Protein AF-A0A6L7YC45-F1 (afdb_monomer)

pLDDT: mean 87.09, std 13.93, range [41.41, 97.06]

Foldseek 3Di:
DDWDAAPRDIAAEDEPAVDPDDDDQWDADPNFIWGFPPDKDALVPCNVPVRVVRVVCVVVVKHWHWYDDDRITTIIITDPPPPDDPDPPD

Radius of gyration: 13.96 Å; Cα contacts (8 Å, |Δi|>4): 143; chains: 1; bounding box: 37×20×44 Å

Structure (mmCIF, N/CA/C/O backbone):
data_AF-A0A6L7YC45-F1
#
_entry.id   AF-A0A6L7YC45-F1
#
loop_
_atom_site.group_PDB
_atom_site.id
_atom_site.type_symbol
_atom_site.label_atom_id
_atom_site.label_alt_id
_atom_site.label_comp_id
_atom_site.label_asym_id
_atom_site.label_entity_id
_atom_site.label_seq_id
_atom_site.pdbx_PDB_ins_code
_atom_site.Cartn_x
_atom_site.Cartn_y
_atom_site.Cartn_z
_atom_site.occupancy
_atom_site.B_iso_or_equiv
_atom_site.auth_seq_id
_atom_site.auth_comp_id
_atom_site.auth_asym_id
_atom_site.auth_atom_id
_atom_site.pdbx_PDB_model_num
ATOM 1 N N . MET A 1 1 ? -1.246 -13.603 -3.405 1.00 82.69 1 MET A N 1
ATOM 2 C CA . MET A 1 1 ? -1.632 -12.452 -2.561 1.00 82.69 1 MET A CA 1
ATOM 3 C C . MET A 1 1 ? -1.356 -12.816 -1.116 1.00 82.69 1 MET A C 1
ATOM 5 O O . MET A 1 1 ? -1.668 -13.938 -0.726 1.00 82.69 1 MET A O 1
ATOM 9 N N . THR A 1 2 ? -0.744 -11.906 -0.368 1.00 92.19 2 THR A N 1
ATOM 10 C CA . THR A 1 2 ? -0.281 -12.123 1.014 1.00 92.19 2 THR A CA 1
ATOM 11 C C . THR A 1 2 ? -0.893 -11.062 1.927 1.00 92.19 2 THR A C 1
ATOM 13 O O . THR A 1 2 ? -1.270 -9.997 1.447 1.00 92.19 2 THR A O 1
ATOM 16 N N . VAL A 1 3 ? -1.016 -11.339 3.226 1.00 93.00 3 VAL A N 1
ATOM 17 C CA . VAL A 1 3 ? -1.393 -10.337 4.237 1.00 93.00 3 VAL A CA 1
ATOM 18 C C . VAL A 1 3 ? -0.145 -9.948 5.018 1.00 93.00 3 VAL A C 1
ATOM 20 O O . VAL A 1 3 ? 0.576 -10.823 5.498 1.00 93.00 3 VAL A O 1
ATOM 23 N N . LEU A 1 4 ? 0.107 -8.648 5.125 1.00 93.12 4 LEU A N 1
ATOM 24 C CA . LEU A 1 4 ? 1.146 -8.062 5.957 1.00 93.12 4 LEU A CA 1
ATOM 25 C C . LEU A 1 4 ? 0.492 -7.464 7.205 1.00 93.12 4 LEU A C 1
ATOM 27 O O . LEU A 1 4 ? -0.358 -6.581 7.096 1.00 93.12 4 LEU A O 1
ATOM 31 N N . THR A 1 5 ? 0.908 -7.947 8.374 1.00 92.56 5 THR A N 1
ATOM 32 C CA . THR A 1 5 ? 0.401 -7.500 9.675 1.00 92.56 5 THR A CA 1
ATOM 33 C C . THR A 1 5 ? 1.518 -6.806 10.435 1.00 92.56 5 THR A C 1
ATOM 35 O O . THR A 1 5 ? 2.481 -7.449 10.844 1.00 92.56 5 THR A O 1
ATOM 38 N N . GLU A 1 6 ? 1.386 -5.506 10.671 1.00 91.62 6 GLU A N 1
ATOM 39 C CA . GLU A 1 6 ? 2.418 -4.710 11.338 1.00 91.62 6 GLU A CA 1
ATOM 40 C C . GLU A 1 6 ? 1.804 -3.644 12.227 1.00 91.62 6 GLU A C 1
ATOM 42 O O . GLU A 1 6 ? 0.840 -2.971 11.864 1.00 91.62 6 GLU A O 1
ATOM 47 N N . GLY A 1 7 ? 2.367 -3.480 13.424 1.00 87.62 7 GLY A N 1
ATOM 48 C CA . GLY A 1 7 ? 1.927 -2.454 14.366 1.00 87.62 7 GLY A CA 1
ATOM 49 C C . GLY A 1 7 ? 0.437 -2.510 14.718 1.00 87.62 7 GLY A C 1
ATOM 50 O O . GLY A 1 7 ? -0.075 -1.499 15.187 1.00 87.62 7 GLY A O 1
ATOM 51 N N . GLY A 1 8 ? -0.253 -3.638 14.494 1.00 89.12 8 GLY A N 1
ATOM 52 C CA . GLY A 1 8 ? -1.700 -3.810 14.672 1.00 89.12 8 GLY A CA 1
ATOM 53 C C . GLY A 1 8 ? -2.559 -3.284 13.515 1.00 89.12 8 GLY A C 1
ATOM 54 O O . GLY A 1 8 ? -3.694 -2.885 13.766 1.00 89.12 8 GLY A O 1
ATOM 55 N N . ALA A 1 9 ? -2.002 -3.182 12.309 1.00 91.88 9 ALA A N 1
ATOM 56 C CA . ALA A 1 9 ? -2.720 -2.944 11.062 1.00 91.88 9 ALA A CA 1
ATOM 57 C C . ALA A 1 9 ? -2.499 -4.137 10.121 1.00 91.88 9 ALA A C 1
ATOM 59 O O . ALA A 1 9 ? -1.392 -4.681 10.080 1.00 91.88 9 ALA A O 1
ATOM 60 N N . ASP A 1 10 ? -3.536 -4.511 9.377 1.00 94.12 10 ASP A N 1
ATOM 61 C CA . ASP A 1 10 ? -3.500 -5.579 8.380 1.00 94.12 10 ASP A CA 1
ATOM 62 C C . ASP A 1 10 ? -3.660 -4.969 6.987 1.00 94.12 10 ASP A C 1
ATOM 64 O O . ASP A 1 10 ? -4.571 -4.181 6.745 1.00 94.12 10 ASP A O 1
ATOM 68 N N . VAL A 1 11 ? -2.783 -5.331 6.054 1.00 94.88 11 VAL A N 1
ATOM 69 C CA . VAL A 1 11 ? -2.863 -4.857 4.669 1.00 94.88 11 VAL A CA 1
ATOM 70 C C . VAL A 1 11 ? -2.518 -5.968 3.692 1.00 94.88 11 VAL A C 1
ATOM 72 O O . VAL A 1 11 ? -1.632 -6.790 3.928 1.00 94.88 11 VAL A O 1
ATOM 75 N N . PHE A 1 12 ? -3.227 -6.010 2.570 1.00 96.00 12 PHE A N 1
ATOM 76 C CA . PHE A 1 12 ? -2.950 -6.982 1.525 1.00 96.00 12 PHE A CA 1
ATOM 77 C C . PHE A 1 12 ? -1.791 -6.547 0.629 1.00 96.00 12 PHE A C 1
ATOM 79 O O . PHE A 1 12 ? -1.671 -5.377 0.268 1.00 96.00 12 PHE A O 1
ATOM 86 N N . VAL A 1 13 ? -0.986 -7.524 0.216 1.00 95.12 13 VAL A N 1
ATOM 87 C CA . VAL A 1 13 ? 0.167 -7.355 -0.665 1.00 95.12 13 VAL A CA 1
ATOM 88 C C . VAL A 1 13 ? -0.018 -8.181 -1.939 1.00 95.12 13 VAL A C 1
ATOM 90 O O . VAL A 1 13 ? -0.250 -9.400 -1.896 1.00 95.12 13 VAL A O 1
ATOM 93 N N . VAL A 1 14 ? 0.110 -7.515 -3.083 1.00 93.75 14 VAL A N 1
ATOM 94 C CA . VAL A 1 14 ? 0.212 -8.122 -4.414 1.00 93.75 14 VAL A CA 1
ATOM 95 C C . VAL A 1 14 ? 1.681 -8.155 -4.809 1.00 93.75 14 VAL A C 1
ATOM 97 O O . VAL A 1 14 ? 2.373 -7.146 -4.718 1.00 93.75 14 VAL A 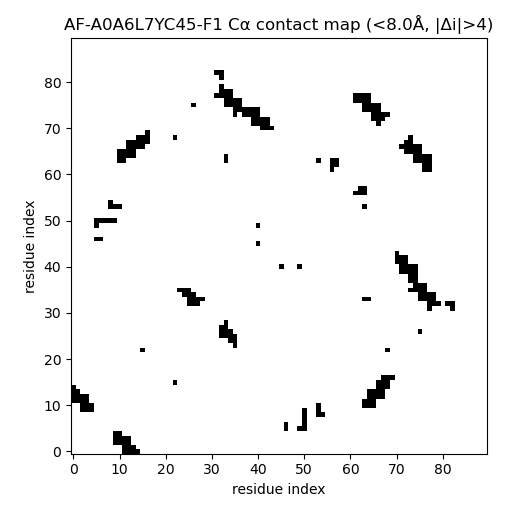O 1
ATOM 100 N N . ASN A 1 15 ? 2.166 -9.319 -5.235 1.00 92.75 15 ASN A N 1
ATOM 101 C CA . AS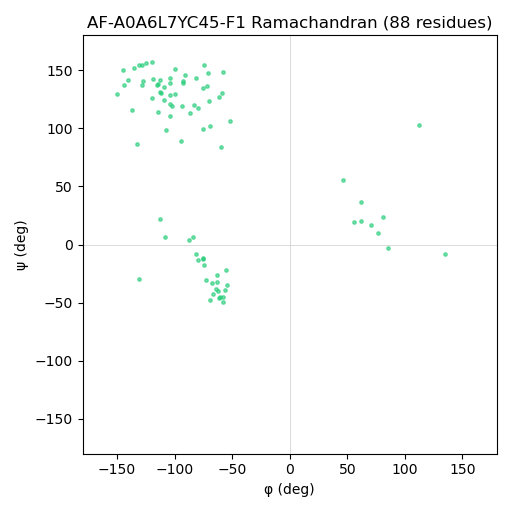N A 1 15 ? 3.530 -9.449 -5.727 1.00 92.75 15 ASN A CA 1
ATOM 102 C C . ASN A 1 15 ? 3.582 -8.949 -7.178 1.00 92.75 15 ASN A C 1
ATOM 104 O O . ASN A 1 15 ? 2.902 -9.503 -8.037 1.00 92.75 15 ASN A O 1
ATOM 108 N N . LEU A 1 16 ? 4.357 -7.895 -7.429 1.00 92.50 16 LEU A N 1
ATOM 109 C CA . LEU A 1 16 ? 4.598 -7.333 -8.759 1.00 92.50 16 LEU A CA 1
ATOM 110 C C . LEU A 1 16 ? 6.029 -7.614 -9.242 1.00 92.50 16 LEU A C 1
ATOM 112 O O . LEU A 1 16 ? 6.428 -7.106 -10.284 1.00 92.50 16 LEU A O 1
ATOM 116 N N . ASN A 1 17 ? 6.821 -8.404 -8.513 1.00 90.31 17 ASN A N 1
ATOM 117 C CA . ASN A 1 17 ? 8.172 -8.799 -8.922 1.00 90.31 17 ASN A CA 1
ATOM 118 C C . ASN A 1 17 ? 8.168 -9.855 -10.038 1.00 90.31 17 ASN A C 1
ATOM 120 O O . ASN A 1 17 ? 9.188 -10.053 -10.685 1.00 90.31 17 ASN A O 1
ATOM 124 N N . GLU A 1 18 ? 7.046 -10.545 -10.257 1.00 85.38 18 GLU A N 1
ATOM 125 C CA . GLU A 1 18 ? 6.947 -11.630 -11.246 1.00 85.38 18 GLU A CA 1
ATOM 126 C C . GLU A 1 18 ? 6.739 -11.136 -12.689 1.00 85.38 18 GLU A C 1
ATOM 128 O O . GLU A 1 18 ? 6.790 -11.941 -13.615 1.00 85.38 18 GLU A O 1
ATOM 133 N N . THR A 1 19 ? 6.510 -9.833 -12.895 1.00 80.19 19 THR A N 1
ATOM 134 C CA . THR A 1 19 ? 6.378 -9.235 -14.232 1.00 80.19 19 THR A CA 1
ATOM 135 C C . THR A 1 19 ? 7.632 -8.456 -14.622 1.00 80.19 19 THR A C 1
ATOM 137 O O . THR A 1 19 ? 8.195 -7.723 -13.813 1.00 80.19 19 THR A O 1
ATOM 140 N N . ASP A 1 20 ? 8.066 -8.562 -15.875 1.00 81.81 20 ASP A N 1
ATOM 141 C CA . ASP A 1 20 ? 9.140 -7.725 -16.424 1.00 81.81 20 ASP A CA 1
ATOM 142 C C . ASP A 1 20 ? 8.672 -6.289 -16.731 1.00 81.81 20 ASP A C 1
ATOM 144 O O . ASP A 1 20 ? 9.485 -5.390 -16.957 1.00 81.81 20 ASP A O 1
ATOM 148 N N . GLU A 1 21 ? 7.362 -6.049 -16.720 1.00 86.62 21 GLU A N 1
ATOM 149 C CA . GLU A 1 21 ? 6.773 -4.745 -17.002 1.00 86.62 21 GLU A CA 1
ATOM 150 C C . GLU A 1 21 ? 6.954 -3.772 -15.825 1.00 86.62 21 GLU A C 1
ATOM 152 O O . GLU A 1 21 ? 7.094 -4.187 -14.667 1.00 86.62 21 GLU A O 1
ATOM 157 N N . PRO A 1 22 ? 6.963 -2.451 -16.090 1.00 85.81 22 PRO A N 1
ATOM 158 C CA . PRO A 1 22 ? 6.892 -1.467 -15.020 1.00 85.81 22 PRO A CA 1
ATOM 159 C C . PRO A 1 22 ? 5.614 -1.673 -14.187 1.00 85.81 22 PRO A C 1
ATOM 161 O O . PRO A 1 22 ? 4.585 -2.074 -14.736 1.00 85.81 22 PRO A O 1
ATOM 164 N N . PRO A 1 23 ? 5.645 -1.373 -12.874 1.00 86.38 23 PRO A N 1
ATOM 165 C CA . PRO A 1 23 ? 4.468 -1.524 -12.032 1.00 86.38 23 PRO A CA 1
ATOM 166 C C . PRO A 1 23 ? 3.317 -0.666 -12.579 1.00 86.38 23 PRO A C 1
ATOM 168 O O . PRO A 1 23 ? 3.522 0.521 -12.865 1.00 86.38 23 PRO A O 1
ATOM 171 N N . PRO A 1 24 ? 2.114 -1.241 -12.743 1.00 90.50 24 PRO A N 1
ATOM 172 C CA . PRO A 1 24 ? 1.006 -0.536 -13.359 1.00 90.50 24 PRO A CA 1
ATOM 173 C C . PRO A 1 24 ? 0.491 0.561 -12.426 1.00 90.50 24 PRO A C 1
ATOM 175 O O . PRO A 1 24 ? 0.501 0.423 -11.199 1.00 90.50 24 PRO A O 1
ATOM 178 N N . TYR A 1 25 ? 0.007 1.657 -13.011 1.00 92.94 25 TYR A N 1
ATOM 179 C CA . TYR A 1 25 ? -0.611 2.727 -12.229 1.00 92.94 25 TYR A CA 1
ATOM 180 C C . TYR A 1 25 ? -1.929 2.270 -11.590 1.00 92.94 25 TYR A C 1
ATOM 182 O O . TYR A 1 25 ? -2.230 2.668 -10.471 1.00 92.94 25 TYR A O 1
ATOM 190 N N . TYR A 1 26 ? -2.678 1.390 -12.260 1.00 93.19 26 TYR A N 1
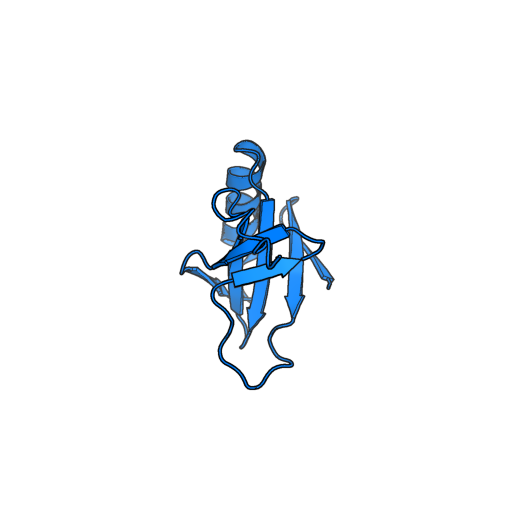ATOM 191 C CA . TYR A 1 26 ? -3.894 0.784 -11.727 1.00 93.19 26 TYR A CA 1
ATOM 192 C C . TYR A 1 26 ? -3.709 -0.712 -11.501 1.00 93.19 26 TYR A C 1
ATOM 194 O O . TYR A 1 26 ? -3.093 -1.395 -12.316 1.00 93.19 26 TYR A O 1
ATOM 202 N N . VAL A 1 27 ? -4.284 -1.224 -10.418 1.00 92.06 27 VAL A N 1
ATOM 203 C CA . VAL A 1 27 ? -4.400 -2.662 -10.163 1.00 92.06 27 VAL A CA 1
ATOM 204 C C . VAL A 1 27 ? -5.844 -3.014 -9.856 1.00 92.06 27 VAL A C 1
ATOM 206 O O . VAL A 1 27 ? -6.538 -2.282 -9.149 1.00 92.06 27 VAL A O 1
ATOM 209 N N . GLU A 1 28 ? -6.284 -4.153 -10.375 1.00 91.62 28 GLU A N 1
ATOM 210 C CA . GLU A 1 28 ? -7.616 -4.687 -10.122 1.00 91.62 28 GLU A CA 1
ATOM 211 C C . GLU A 1 28 ? -7.516 -5.922 -9.233 1.00 91.62 28 GLU A C 1
ATOM 213 O O . GLU A 1 28 ? -6.806 -6.882 -9.537 1.00 91.62 28 GLU A O 1
ATOM 218 N N . VAL A 1 29 ? -8.219 -5.899 -8.103 1.00 89.31 29 VAL A N 1
ATOM 219 C CA . VAL A 1 29 ? -8.216 -6.994 -7.132 1.00 89.31 29 VAL A CA 1
ATOM 220 C C . VAL A 1 29 ? -9.641 -7.237 -6.661 1.00 89.31 29 VAL A C 1
ATOM 222 O O . VAL A 1 29 ? -10.254 -6.382 -6.027 1.00 89.31 29 VAL A O 1
ATOM 225 N N . GLY A 1 30 ? -10.180 -8.419 -6.969 1.00 86.81 30 GLY A N 1
ATOM 226 C CA . GLY A 1 30 ? -11.529 -8.805 -6.545 1.00 86.81 30 GLY A CA 1
ATOM 227 C C . GLY A 1 30 ? -12.635 -7.900 -7.100 1.00 86.81 30 GLY A C 1
ATOM 228 O O . GLY A 1 30 ? -13.581 -7.605 -6.376 1.00 86.81 30 GLY A O 1
ATOM 229 N N . GLY A 1 31 ? -12.493 -7.433 -8.347 1.00 87.25 31 GLY A N 1
ATOM 230 C CA . GLY A 1 31 ? -13.455 -6.538 -9.004 1.00 87.25 31 GLY A CA 1
ATOM 231 C C . GLY A 1 31 ? -13.384 -5.081 -8.543 1.00 87.25 31 GLY A C 1
ATOM 232 O O . GLY A 1 31 ? -14.272 -4.307 -8.863 1.00 87.25 31 GLY A O 1
ATOM 233 N N . ARG A 1 32 ? -12.355 -4.708 -7.773 1.00 89.56 32 ARG A N 1
ATOM 234 C CA . ARG A 1 32 ? -12.117 -3.331 -7.331 1.00 89.56 32 ARG A CA 1
ATOM 235 C C . ARG A 1 32 ? -10.839 -2.799 -7.939 1.00 89.56 32 ARG A C 1
ATOM 237 O O . ARG A 1 32 ? -9.818 -3.491 -7.919 1.00 89.56 32 ARG A O 1
ATOM 244 N N . ARG A 1 33 ? -10.884 -1.550 -8.389 1.00 92.19 33 ARG A N 1
ATOM 245 C CA . ARG A 1 33 ? -9.728 -0.830 -8.914 1.00 92.19 33 ARG A CA 1
ATOM 246 C C . ARG A 1 33 ? -9.037 -0.034 -7.812 1.00 92.19 33 ARG A C 1
ATOM 248 O O . ARG A 1 33 ? -9.679 0.582 -6.956 1.00 92.19 33 ARG A O 1
ATOM 255 N N . PHE A 1 34 ? -7.713 -0.062 -7.828 1.00 94.81 34 PHE A N 1
ATOM 256 C CA . PHE A 1 34 ? -6.866 0.733 -6.953 1.00 94.81 34 PHE A CA 1
ATOM 257 C C . PHE A 1 34 ? -5.848 1.489 -7.797 1.00 94.81 34 PHE A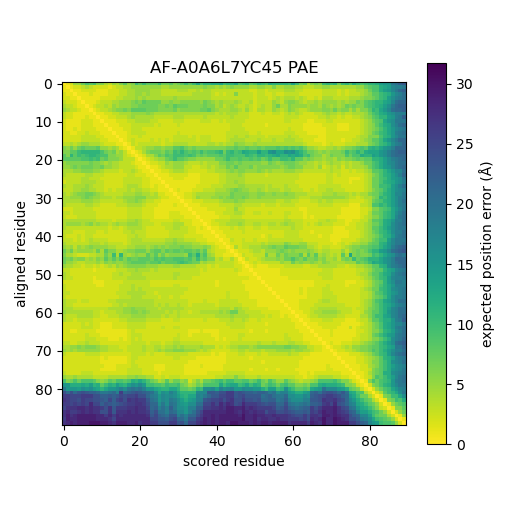 C 1
ATOM 259 O O . PHE A 1 34 ? -5.261 0.915 -8.715 1.00 94.81 34 PHE A O 1
ATOM 266 N N . SER A 1 35 ? -5.618 2.757 -7.477 1.00 95.12 35 SER A N 1
ATOM 267 C CA . SER A 1 35 ? -4.642 3.609 -8.151 1.00 95.12 35 SER A CA 1
ATOM 268 C C . SER A 1 35 ? -3.396 3.795 -7.295 1.00 95.12 35 SER A C 1
ATOM 270 O O . SER A 1 35 ? -3.455 3.863 -6.063 1.00 95.12 35 SER A O 1
ATOM 272 N N . PHE A 1 36 ? -2.242 3.838 -7.952 1.00 94.88 36 PHE A N 1
ATOM 273 C CA . PHE A 1 36 ? -0.969 4.120 -7.316 1.00 94.88 36 PHE A CA 1
ATOM 274 C C . PHE A 1 36 ? -0.923 5.590 -6.897 1.00 94.88 36 PHE A C 1
ATOM 276 O O . PHE A 1 36 ? -1.033 6.491 -7.729 1.00 94.88 36 PHE A O 1
ATOM 283 N N . ASP A 1 37 ? -0.694 5.853 -5.612 1.00 92.94 37 ASP A N 1
ATOM 284 C CA . ASP A 1 37 ? -0.731 7.221 -5.077 1.00 92.94 37 ASP A CA 1
ATOM 285 C C . ASP A 1 37 ? 0.586 8.004 -5.242 1.00 92.94 37 ASP A C 1
ATOM 287 O O . ASP A 1 37 ? 0.743 9.109 -4.716 1.00 92.94 37 ASP A O 1
ATOM 291 N N . GLY A 1 38 ? 1.554 7.430 -5.961 1.00 92.81 38 GLY A N 1
ATOM 292 C CA . GLY A 1 38 ? 2.853 8.044 -6.232 1.00 92.81 38 GLY A CA 1
ATOM 293 C C . GLY A 1 38 ? 3.903 7.828 -5.141 1.00 92.81 38 GLY A C 1
ATOM 294 O O . GLY A 1 38 ? 5.047 8.249 -5.316 1.00 92.81 38 GLY A O 1
ATOM 295 N 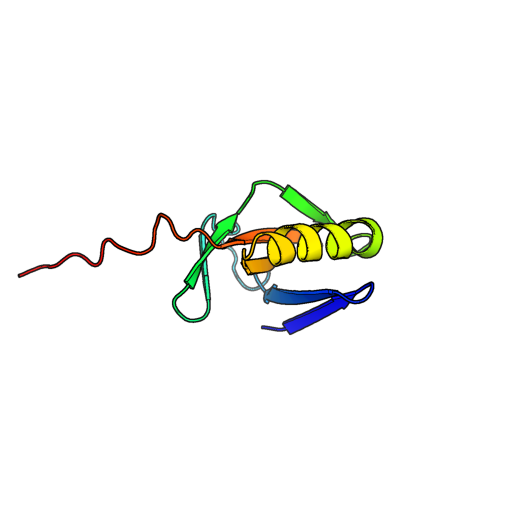N . SER A 1 39 ? 3.563 7.180 -4.024 1.00 95.12 39 SER A N 1
ATOM 296 C CA . SER A 1 39 ? 4.485 6.975 -2.903 1.00 95.12 39 SER A CA 1
ATOM 297 C C . SER A 1 39 ? 4.731 5.499 -2.596 1.00 95.12 39 SER A C 1
ATOM 299 O O . SER A 1 39 ? 3.934 4.616 -2.904 1.00 95.12 39 SER A O 1
ATOM 301 N N . THR A 1 40 ? 5.862 5.225 -1.946 1.00 96.00 40 THR A N 1
ATOM 302 C CA . THR A 1 40 ? 6.297 3.862 -1.614 1.00 96.00 40 THR A CA 1
ATOM 303 C C . THR A 1 40 ? 6.803 3.772 -0.182 1.00 96.00 40 THR A C 1
ATOM 305 O O . THR A 1 40 ? 7.410 4.725 0.309 1.00 96.00 40 THR A O 1
ATOM 308 N N . PHE A 1 41 ? 6.691 2.599 0.433 1.00 95.31 41 PHE A N 1
ATOM 309 C CA . PHE A 1 41 ? 7.443 2.234 1.631 1.00 95.31 41 PHE A CA 1
ATOM 310 C C . PHE A 1 41 ? 8.652 1.363 1.276 1.00 95.31 41 PHE A C 1
ATOM 312 O O . PHE A 1 41 ? 8.629 0.613 0.302 1.00 95.31 41 PHE A O 1
ATOM 319 N N . LEU A 1 42 ? 9.708 1.438 2.086 1.00 94.69 42 LEU A N 1
ATOM 320 C CA . LEU A 1 42 ? 10.795 0.457 2.045 1.00 94.69 42 LEU A CA 1
ATOM 321 C C . LEU A 1 42 ? 10.327 -0.834 2.718 1.00 94.69 42 LEU A C 1
ATOM 323 O O . LEU A 1 42 ? 9.790 -0.764 3.827 1.00 94.69 42 LEU A O 1
ATOM 327 N N . ILE A 1 43 ? 10.589 -2.001 2.120 1.00 91.44 43 ILE A N 1
ATOM 328 C CA . ILE A 1 43 ? 10.302 -3.286 2.783 1.00 91.44 43 ILE A CA 1
ATOM 329 C C . ILE A 1 43 ? 11.026 -3.353 4.133 1.00 91.44 43 ILE A C 1
ATOM 331 O O . ILE A 1 43 ? 10.443 -3.744 5.137 1.00 91.44 43 ILE A O 1
ATOM 335 N N . PHE A 1 44 ? 12.254 -2.849 4.217 1.00 88.44 44 PHE A N 1
ATOM 336 C CA . PHE A 1 44 ? 12.962 -2.693 5.486 1.00 88.44 44 PHE A CA 1
ATOM 337 C C . PHE A 1 44 ? 12.755 -1.275 6.037 1.00 88.44 44 PHE A C 1
ATOM 339 O O . PHE A 1 44 ? 13.520 -0.361 5.734 1.00 88.44 44 PHE A O 1
ATOM 346 N N . GLY A 1 45 ? 11.693 -1.077 6.825 1.00 88.00 45 GLY A N 1
ATOM 347 C CA . GLY A 1 45 ? 11.390 0.205 7.485 1.00 88.00 45 GLY A CA 1
ATOM 348 C C . GLY A 1 45 ? 9.931 0.658 7.401 1.00 88.00 45 GLY A C 1
ATOM 349 O O . GLY A 1 45 ? 9.555 1.612 8.082 1.00 88.00 45 GLY A O 1
ATOM 350 N N . HIS A 1 46 ? 9.095 -0.027 6.616 1.00 87.94 46 HIS A N 1
ATOM 351 C CA . HIS A 1 46 ? 7.673 0.294 6.481 1.00 87.94 46 HIS A CA 1
ATOM 352 C C . HIS A 1 46 ? 6.931 0.342 7.826 1.00 87.94 46 HIS A C 1
ATOM 354 O O . HIS A 1 46 ? 6.075 1.206 7.993 1.00 87.94 46 HIS A O 1
ATOM 360 N N . SER A 1 47 ? 7.284 -0.505 8.801 1.00 84.94 47 SER A N 1
ATOM 361 C CA . SER A 1 47 ? 6.607 -0.601 10.105 1.00 84.94 47 SER A CA 1
ATOM 362 C C . SER A 1 47 ? 6.533 0.721 10.878 1.00 84.94 47 SER A C 1
ATOM 364 O O . SER A 1 47 ? 5.671 0.875 11.738 1.00 84.94 47 SER A O 1
ATOM 366 N N . ALA A 1 48 ? 7.406 1.691 10.580 1.00 88.19 48 ALA A N 1
ATOM 367 C CA . ALA A 1 48 ? 7.395 2.999 11.232 1.00 88.19 48 ALA A CA 1
ATOM 368 C C . ALA A 1 48 ? 6.221 3.897 10.798 1.00 88.19 48 ALA A C 1
ATOM 370 O O . ALA A 1 48 ? 5.779 4.730 11.583 1.00 88.19 48 ALA A O 1
ATOM 371 N N . VAL A 1 49 ? 5.735 3.755 9.560 1.00 91.62 49 VAL A N 1
ATOM 372 C CA . VAL A 1 49 ? 4.766 4.689 8.946 1.00 91.62 49 VAL A CA 1
ATOM 373 C C . VAL A 1 49 ? 3.567 3.992 8.306 1.00 91.62 49 VAL A C 1
ATOM 375 O O . VAL A 1 49 ? 2.471 4.547 8.288 1.00 91.62 49 VAL A O 1
ATOM 378 N N . MET A 1 50 ? 3.742 2.762 7.820 1.00 94.44 50 MET A N 1
ATOM 379 C CA . MET A 1 50 ? 2.697 1.996 7.145 1.00 94.44 50 MET A CA 1
ATOM 380 C C . MET A 1 50 ? 1.483 1.740 8.051 1.00 94.44 50 MET A C 1
ATOM 382 O O . MET A 1 50 ? 0.374 2.020 7.601 1.00 94.44 50 MET A O 1
ATOM 386 N N . PRO A 1 51 ? 1.635 1.333 9.330 1.00 94.62 51 PRO A N 1
ATOM 387 C CA . PRO A 1 51 ? 0.471 1.084 10.180 1.00 94.62 51 PRO A CA 1
ATOM 388 C C . PRO A 1 51 ? -0.379 2.332 10.435 1.00 94.62 51 PRO A C 1
ATOM 390 O O . PRO A 1 51 ? -1.592 2.231 10.596 1.00 94.62 51 PRO A O 1
ATOM 393 N N . GLN A 1 52 ? 0.245 3.514 10.495 1.00 94.50 52 GLN A N 1
ATOM 394 C CA . GLN A 1 52 ? -0.485 4.775 10.621 1.00 94.50 52 GLN A CA 1
ATOM 395 C C . GLN A 1 52 ? -1.250 5.082 9.330 1.00 94.50 52 GLN A C 1
ATOM 397 O O . GLN A 1 52 ? -2.447 5.341 9.390 1.00 94.50 52 GLN A O 1
ATOM 402 N N . TRP A 1 53 ? -0.581 4.973 8.181 1.00 95.50 53 TRP A N 1
ATOM 403 C CA . TRP A 1 53 ? -1.188 5.209 6.872 1.00 95.50 53 TRP A CA 1
ATOM 404 C C . TRP A 1 53 ? -2.401 4.303 6.611 1.00 95.50 53 TRP A C 1
ATOM 40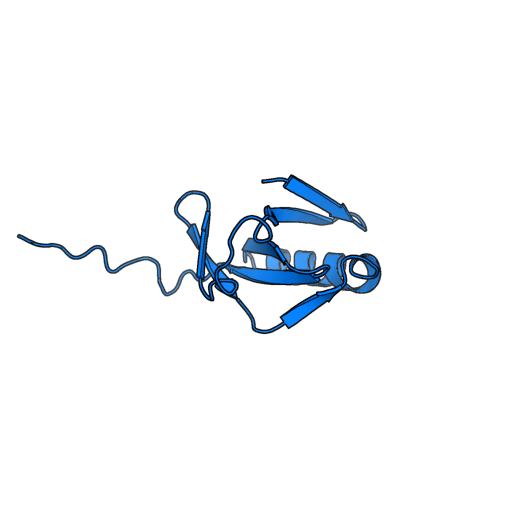6 O O . TRP A 1 53 ? -3.446 4.792 6.189 1.00 95.50 53 TRP A O 1
ATOM 416 N N . VAL A 1 54 ? -2.304 3.003 6.921 1.00 95.31 54 VAL A N 1
ATOM 417 C CA . VAL A 1 54 ? -3.434 2.065 6.775 1.00 95.31 54 VAL A CA 1
ATOM 418 C C . VAL A 1 54 ? -4.633 2.540 7.597 1.00 95.31 54 VAL A C 1
ATOM 420 O O . VAL A 1 54 ? -5.725 2.693 7.059 1.00 95.31 54 VAL A O 1
ATOM 423 N N . ARG A 1 55 ? -4.422 2.867 8.876 1.00 94.88 55 ARG A N 1
ATOM 424 C CA . ARG A 1 55 ? -5.497 3.307 9.780 1.00 94.88 55 ARG A CA 1
ATOM 425 C C . ARG A 1 55 ? -6.145 4.617 9.365 1.00 94.88 55 ARG A C 1
ATOM 427 O O . ARG A 1 55 ? -7.347 4.772 9.545 1.00 94.88 55 ARG A O 1
ATOM 434 N N . GLU A 1 56 ? -5.360 5.565 8.862 1.00 94.81 56 GLU A N 1
ATOM 435 C CA . GLU A 1 56 ? -5.876 6.842 8.364 1.00 94.81 56 GLU A CA 1
ATOM 436 C C . GLU A 1 56 ? -6.836 6.607 7.192 1.00 94.81 56 GLU A C 1
ATOM 438 O O . GLU A 1 56 ? -7.955 7.115 7.199 1.00 94.81 56 GLU A O 1
ATOM 443 N N . HIS A 1 57 ? -6.459 5.756 6.235 1.00 94.25 57 HIS A N 1
ATOM 444 C CA . HIS A 1 57 ? -7.340 5.403 5.123 1.00 94.25 57 HIS A CA 1
ATOM 445 C C . HIS A 1 57 ? -8.570 4.598 5.564 1.00 94.25 57 HIS A C 1
ATOM 447 O O . HIS A 1 57 ? -9.676 4.910 5.121 1.00 94.25 57 HIS A O 1
ATOM 453 N N . GLU A 1 58 ? -8.415 3.627 6.465 1.00 91.75 58 GLU A N 1
ATOM 454 C CA . GLU A 1 58 ? -9.539 2.848 7.002 1.00 91.75 58 GLU A CA 1
ATOM 455 C C . GLU A 1 58 ? -10.538 3.720 7.775 1.00 91.75 58 GLU A C 1
ATOM 457 O O . GLU A 1 58 ? -11.749 3.551 7.625 1.00 91.75 58 GLU A O 1
ATOM 462 N N . ALA A 1 59 ? -10.056 4.686 8.564 1.00 93.12 59 ALA A N 1
ATOM 463 C CA . ALA A 1 59 ? -10.902 5.637 9.286 1.00 93.12 59 ALA A CA 1
ATOM 464 C C . ALA A 1 59 ? -11.717 6.536 8.341 1.00 93.12 59 ALA A C 1
ATOM 466 O O . ALA A 1 59 ? -12.804 6.990 8.699 1.00 93.12 59 ALA A O 1
ATOM 467 N N . GLU A 1 60 ? -11.216 6.760 7.126 1.00 91.94 60 GLU A N 1
ATOM 468 C CA . GLU A 1 60 ? -11.914 7.459 6.045 1.00 91.94 60 GLU A CA 1
ATOM 469 C C . GLU A 1 60 ? -12.795 6.527 5.192 1.00 91.94 60 GLU A C 1
ATOM 471 O O . GLU A 1 60 ? -13.387 6.965 4.206 1.00 91.94 60 GLU A O 1
ATOM 476 N N . GLY A 1 61 ? -12.895 5.240 5.545 1.00 90.25 61 GLY A N 1
ATOM 477 C CA . GLY A 1 61 ? -13.655 4.241 4.793 1.00 90.25 61 GLY A CA 1
ATOM 478 C C . GLY A 1 61 ? -13.021 3.861 3.452 1.00 90.25 61 GLY A C 1
ATOM 479 O O . GLY A 1 61 ? -13.698 3.289 2.598 1.00 90.25 61 GLY A O 1
ATOM 480 N N . ARG A 1 62 ? -11.737 4.177 3.247 1.00 90.88 62 ARG A N 1
ATOM 481 C CA . ARG A 1 62 ? -10.986 3.855 2.029 1.00 90.88 62 ARG A CA 1
ATOM 482 C C . ARG A 1 62 ? -10.257 2.531 2.189 1.00 90.88 62 ARG A C 1
ATOM 484 O O . ARG A 1 62 ? -9.683 2.240 3.234 1.00 90.88 62 ARG A O 1
ATOM 491 N N . LEU A 1 63 ? -10.238 1.749 1.116 1.00 93.38 63 LEU A N 1
ATOM 492 C CA . LEU A 1 63 ? -9.470 0.512 1.054 1.00 93.38 63 LEU A CA 1
ATOM 493 C C . LEU A 1 63 ? -8.076 0.796 0.505 1.00 93.38 63 LEU A C 1
ATOM 495 O O . LEU A 1 63 ? -7.904 1.645 -0.372 1.00 93.38 63 LE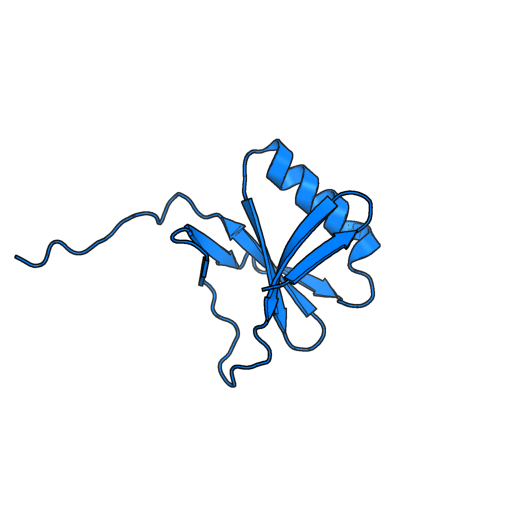U A O 1
ATOM 499 N N . VAL A 1 64 ? -7.093 0.052 1.000 1.00 95.62 64 VAL A N 1
ATOM 500 C CA . VAL A 1 64 ? -5.695 0.179 0.593 1.00 95.62 64 VAL A CA 1
ATOM 501 C C . VAL A 1 64 ? -5.088 -1.175 0.264 1.00 95.62 64 VAL A C 1
ATOM 503 O O . VAL A 1 64 ? -5.527 -2.216 0.757 1.00 95.62 64 VAL A O 1
ATOM 506 N N . LEU A 1 65 ? -4.065 -1.149 -0.581 1.00 96.06 65 LEU A N 1
ATOM 507 C CA . LEU A 1 65 ? -3.323 -2.314 -1.033 1.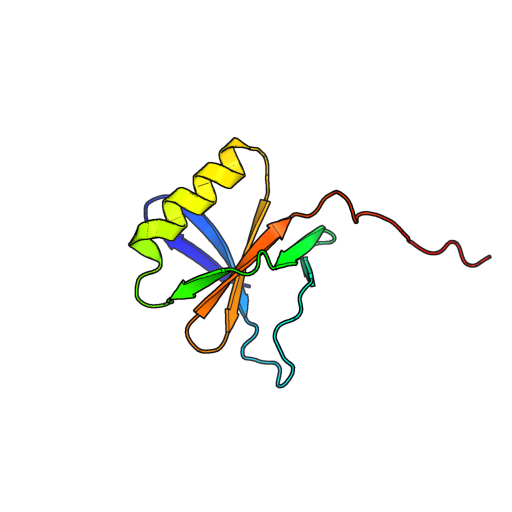00 96.06 65 LEU A CA 1
ATOM 508 C C . LEU A 1 65 ? -1.846 -1.940 -1.205 1.00 96.06 65 LEU A C 1
ATOM 510 O O . LEU A 1 65 ? -1.514 -0.793 -1.509 1.00 96.06 65 LEU A O 1
ATOM 514 N N . LEU A 1 66 ? -0.953 -2.907 -1.013 1.00 96.88 66 LEU A N 1
ATOM 515 C CA . LEU A 1 66 ? 0.467 -2.756 -1.307 1.00 96.88 66 LEU A CA 1
ATOM 516 C C . LEU A 1 66 ? 0.857 -3.586 -2.532 1.00 96.88 66 LEU A C 1
ATOM 518 O O . LEU A 1 66 ? 0.481 -4.750 -2.647 1.00 96.88 66 LEU A O 1
ATOM 522 N N . GLY A 1 67 ? 1.644 -3.002 -3.431 1.00 95.69 67 GLY A N 1
ATOM 523 C CA . GLY A 1 67 ? 2.324 -3.727 -4.505 1.00 95.69 67 GLY A CA 1
ATOM 524 C C . GLY A 1 67 ? 3.790 -3.936 -4.151 1.00 95.69 67 GLY A C 1
ATOM 525 O O . GLY A 1 67 ? 4.510 -2.964 -3.959 1.00 95.69 67 GLY A O 1
ATOM 526 N N . GLU A 1 68 ? 4.254 -5.175 -4.046 1.00 95.38 68 GLU A N 1
ATOM 527 C CA . GLU A 1 68 ? 5.664 -5.472 -3.789 1.00 95.38 68 GLU A CA 1
ATOM 528 C C . GLU A 1 68 ? 6.464 -5.443 -5.092 1.00 95.38 68 GLU A C 1
ATOM 530 O O . GLU A 1 68 ? 6.182 -6.219 -6.006 1.00 95.38 68 GLU A O 1
ATOM 535 N N . ARG A 1 69 ? 7.461 -4.558 -5.170 1.00 94.06 69 ARG A N 1
ATOM 536 C CA . ARG A 1 69 ? 8.353 -4.414 -6.323 1.00 94.06 69 ARG A CA 1
ATOM 537 C C . ARG A 1 69 ? 9.731 -3.928 -5.888 1.00 94.06 69 ARG A C 1
ATOM 539 O O . ARG A 1 69 ? 9.806 -2.909 -5.207 1.00 94.06 69 ARG A O 1
ATOM 546 N N . ASP A 1 70 ? 10.798 -4.601 -6.314 1.00 91.00 70 ASP A N 1
ATOM 547 C CA . ASP A 1 70 ? 12.193 -4.146 -6.171 1.00 91.00 70 ASP A CA 1
ATOM 548 C C . ASP A 1 70 ? 12.518 -3.619 -4.750 1.00 91.00 70 ASP A C 1
ATOM 550 O O . ASP A 1 70 ? 12.912 -2.465 -4.560 1.00 91.00 70 ASP A O 1
ATOM 554 N N . ASP A 1 71 ? 12.281 -4.452 -3.728 1.00 92.19 71 ASP A N 1
ATOM 555 C CA . ASP A 1 71 ? 12.467 -4.135 -2.298 1.00 92.19 71 ASP A CA 1
ATOM 556 C C . ASP A 1 71 ? 11.601 -2.978 -1.746 1.00 92.19 71 ASP A C 1
ATOM 558 O O . ASP A 1 71 ? 11.882 -2.394 -0.686 1.00 92.19 71 ASP A O 1
ATOM 562 N N . ARG A 1 72 ? 10.505 -2.643 -2.436 1.00 95.00 72 ARG A N 1
ATOM 563 C CA . ARG A 1 72 ? 9.546 -1.608 -2.032 1.00 95.00 72 ARG A CA 1
ATOM 564 C C . ARG A 1 72 ? 8.110 -2.103 -2.019 1.00 95.00 72 ARG A C 1
ATOM 566 O O . ARG A 1 72 ? 7.722 -2.985 -2.777 1.00 95.00 72 ARG A O 1
ATOM 573 N N . TYR A 1 73 ? 7.309 -1.439 -1.194 1.00 96.56 73 TYR A N 1
ATOM 574 C CA . TYR A 1 73 ? 5.856 -1.514 -1.237 1.00 96.56 73 TYR A CA 1
ATOM 575 C C . TYR A 1 73 ? 5.291 -0.246 -1.874 1.00 96.56 73 TYR A C 1
ATOM 577 O O . TYR A 1 73 ? 5.366 0.837 -1.293 1.00 96.56 73 TYR A O 1
ATOM 585 N N . LEU A 1 74 ? 4.729 -0.372 -3.069 1.00 96.69 74 LEU A N 1
ATOM 586 C CA . LEU A 1 74 ? 3.934 0.651 -3.734 1.00 96.69 74 LEU A CA 1
ATOM 587 C C . LEU A 1 74 ? 2.593 0.788 -3.027 1.00 96.69 74 LEU A C 1
ATOM 589 O O . LEU A 1 74 ? 1.974 -0.220 -2.692 1.00 96.69 74 LEU A O 1
ATOM 593 N N . ARG A 1 75 ? 2.140 2.021 -2.811 1.00 97.06 75 ARG A N 1
ATOM 594 C CA . ARG A 1 75 ? 0.870 2.296 -2.142 1.00 97.06 75 ARG A CA 1
ATOM 595 C C . ARG A 1 75 ? -0.248 2.460 -3.157 1.00 97.06 75 ARG A C 1
ATOM 597 O O . ARG A 1 75 ? -0.216 3.373 -3.981 1.00 97.06 75 ARG A O 1
ATOM 604 N N . TYR A 1 76 ? -1.244 1.596 -3.049 1.00 96.56 76 TYR A N 1
ATOM 605 C CA . TYR A 1 76 ? -2.446 1.645 -3.858 1.00 96.56 76 TYR A CA 1
ATOM 606 C C . TYR A 1 76 ? -3.641 2.002 -2.979 1.00 96.56 76 TYR A C 1
ATOM 608 O O . TYR A 1 76 ? -3.840 1.414 -1.912 1.00 96.56 76 TYR A O 1
ATOM 616 N N . VAL A 1 77 ? -4.436 2.967 -3.427 1.00 95.44 77 VAL A N 1
ATOM 617 C CA . VAL A 1 77 ? -5.655 3.416 -2.750 1.00 95.44 77 VAL A CA 1
ATOM 618 C C . VAL A 1 77 ? -6.832 3.099 -3.654 1.00 95.44 77 VAL A C 1
ATOM 620 O O . VAL A 1 77 ? -6.752 3.269 -4.868 1.00 95.44 77 VAL A O 1
ATOM 623 N N . HIS A 1 78 ? -7.911 2.590 -3.073 1.00 93.62 78 HIS A N 1
ATOM 624 C CA . HIS A 1 78 ? -9.117 2.313 -3.834 1.00 93.62 78 HIS A CA 1
ATOM 625 C C . HIS A 1 78 ? -9.670 3.604 -4.431 1.00 93.62 78 HIS A C 1
ATOM 627 O O . HIS A 1 78 ? -9.881 4.584 -3.710 1.00 93.62 78 HIS A O 1
ATOM 633 N N . ASP A 1 79 ? -9.885 3.572 -5.742 1.00 82.88 79 ASP A N 1
ATOM 634 C CA . ASP A 1 79 ? -10.443 4.675 -6.504 1.00 82.88 79 ASP A CA 1
ATOM 635 C C . ASP A 1 79 ? -11.881 4.328 -6.914 1.00 82.88 79 ASP A C 1
ATOM 637 O O . ASP A 1 79 ? -12.075 3.581 -7.875 1.00 82.88 79 ASP A O 1
ATOM 641 N N . PRO A 1 80 ? -12.896 4.815 -6.176 1.00 71.44 80 PRO A N 1
ATOM 642 C CA . PRO A 1 80 ? -14.294 4.560 -6.505 1.00 71.44 80 PRO A CA 1
ATOM 643 C C . PRO A 1 80 ? -14.777 5.394 -7.701 1.00 71.44 80 PRO A C 1
ATOM 645 O O . PRO A 1 80 ? -15.875 5.163 -8.196 1.00 71.44 80 PRO A O 1
ATOM 648 N N . ALA A 1 81 ? -14.009 6.398 -8.149 1.00 63.09 81 ALA A N 1
ATOM 649 C CA . ALA A 1 81 ? -14.433 7.304 -9.216 1.00 63.09 81 ALA A CA 1
ATOM 650 C C . ALA A 1 81 ? -14.268 6.709 -10.626 1.00 63.09 81 ALA A C 1
ATOM 652 O O . ALA A 1 81 ? -14.838 7.249 -11.568 1.00 63.09 81 ALA A O 1
ATOM 653 N N . GLU A 1 82 ? -13.529 5.605 -10.766 1.00 56.09 82 GLU A N 1
ATOM 654 C CA . GLU A 1 82 ? -13.350 4.868 -12.026 1.00 56.09 82 GLU A CA 1
ATOM 655 C C . GLU A 1 82 ? -13.992 3.467 -11.997 1.00 56.09 82 GLU A C 1
ATOM 657 O O . GLU A 1 82 ? -13.619 2.581 -12.769 1.00 56.09 82 GLU A O 1
ATOM 662 N N . GLU A 1 83 ? -14.965 3.240 -11.111 1.00 52.50 83 GLU A N 1
ATOM 663 C CA . GLU A 1 83 ? -15.928 2.160 -11.319 1.00 52.50 83 GLU A CA 1
ATOM 664 C C . GLU A 1 83 ? -16.917 2.630 -12.406 1.00 52.50 83 GLU A C 1
ATOM 666 O O . GLU A 1 83 ? -17.838 3.381 -12.099 1.00 52.50 83 GLU A O 1
ATOM 671 N N . MET A 1 84 ? -16.691 2.180 -13.653 1.00 50.72 84 MET A N 1
ATOM 672 C CA . MET A 1 84 ? -17.532 2.252 -14.875 1.00 50.72 84 MET A CA 1
ATOM 673 C C . MET A 1 84 ? -17.007 3.156 -16.002 1.00 50.72 84 MET A C 1
ATOM 675 O O . MET A 1 84 ? -17.240 4.359 -16.001 1.00 50.72 84 MET A O 1
ATOM 679 N N . GLU A 1 85 ? -16.443 2.522 -17.033 1.00 45.41 85 GLU A N 1
ATOM 680 C CA . GLU A 1 85 ? -17.099 2.439 -18.348 1.00 45.41 85 GLU A CA 1
ATOM 681 C C . GLU A 1 85 ? -16.994 0.963 -18.790 1.00 45.41 85 GLU A C 1
ATOM 683 O O . GLU A 1 85 ? -16.012 0.544 -19.393 1.00 45.41 85 GLU A O 1
ATOM 688 N N . GLU A 1 86 ? -17.952 0.119 -18.381 1.00 48.69 86 GLU A N 1
ATOM 689 C CA . GLU A 1 86 ? -18.236 -1.090 -19.163 1.00 48.69 86 GLU A CA 1
ATOM 690 C C . GLU A 1 86 ? -18.875 -0.569 -20.453 1.00 48.69 86 GLU A C 1
ATOM 692 O O . GLU A 1 86 ? -20.024 -0.130 -20.423 1.00 48.69 86 GLU A O 1
ATOM 697 N N . ASP A 1 87 ? -18.108 -0.516 -21.544 1.00 45.97 87 ASP A N 1
ATOM 698 C CA . ASP A 1 87 ? -18.638 -0.239 -22.876 1.00 45.97 87 ASP A CA 1
ATOM 699 C C . ASP A 1 87 ? -19.811 -1.201 -23.146 1.00 45.97 87 ASP A C 1
ATOM 701 O O . ASP A 1 87 ? -19.637 -2.404 -23.365 1.00 45.97 87 ASP A O 1
ATOM 705 N N . GLU A 1 88 ? -21.028 -0.655 -23.109 1.00 50.00 88 GLU A N 1
ATOM 706 C CA . GLU A 1 88 ? -22.170 -1.165 -23.859 1.00 50.00 88 GLU A CA 1
ATOM 707 C C . GLU A 1 88 ? -21.798 -1.119 -25.352 1.00 50.00 88 GLU A C 1
ATOM 709 O O . GLU A 1 88 ? -22.124 -0.165 -26.055 1.00 50.00 88 GLU A O 1
ATOM 714 N N . GLU A 1 89 ? -21.095 -2.137 -25.853 1.00 45.38 89 GLU A N 1
ATOM 715 C CA . GLU A 1 89 ? -21.060 -2.417 -27.289 1.00 45.38 89 GLU A CA 1
ATOM 716 C C . GLU A 1 89 ? -22.255 -3.323 -27.650 1.00 45.38 89 GLU A C 1
ATOM 718 O O . GLU A 1 89 ? -22.365 -4.460 -27.187 1.00 45.38 89 GLU A O 1
ATOM 723 N N . GLU A 1 90 ? -23.162 -2.724 -28.432 1.00 41.41 90 GLU A N 1
ATOM 724 C CA . GLU A 1 90 ? -24.458 -3.181 -28.981 1.00 41.41 90 GLU A CA 1
ATOM 725 C C . GLU A 1 90 ? -24.583 -4.650 -29.443 1.00 41.41 90 GLU A C 1
ATOM 727 O O . GLU A 1 90 ? -23.689 -5.173 -30.150 1.00 41.41 90 GLU A O 1
#

Secondary structure (DSSP, 8-state):
-EEEEETTEEEEEEE-TT-SSPPPSEEEETTEEEEEEEEEEETTTGGGTHHHHHHHHHHTT--EEEEEETTEEEEEEE-GGG--------

Sequence (90 aa):
MTVLTEGGADVFVVNLNETDEPPPYYVEVGGRRFSFDGSTFLIFGHSAVMPQWVREHEAEGRLVLLGERDDRYLRYVHDPAEEMEEDEEE

Mean predicted aligned er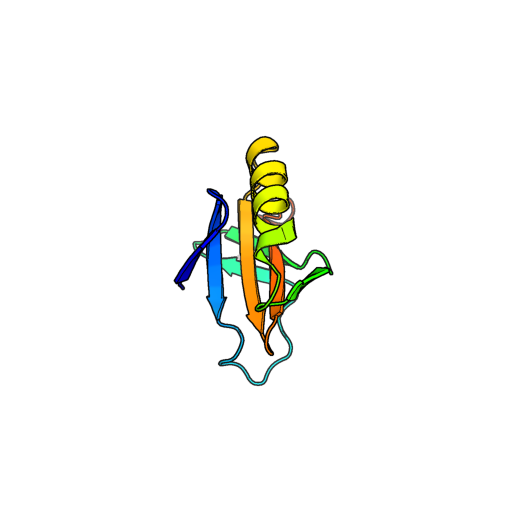ror: 6.24 Å

Nearest PDB structures (foldseek):
  7rjf-assembly2_B  TM=6.355E-01  e=3.270E+00  synthetic construct
  3akj-assembly1_A  TM=4.456E-01  e=3.689E+00  Helicobacter pylori J99
  3ofe-assembly2_B  TM=5.233E-01  e=8.092E+00  Drosophila melanogaster
  3ofh-assembly3_B  TM=5.573E-01  e=9.700E+00  Mus musculus
  3ofh-assembly3_A  TM=5.515E-01  e=9.700E+00  Mus musculus

Solvent-accessible surface area (backbone atoms only — not comparable to full-atom values): 5463 Å² total; per-residue (Å²): 123,49,79,49,77,37,90,91,33,79,41,44,34,41,78,50,66,88,50,95,62,78,86,66,60,63,48,76,57,96,92,40,51,24,36,54,72,86,49,69,38,44,68,86,63,29,70,80,52,48,34,58,52,54,49,56,37,48,76,71,73,43,54,64,38,31,36,35,40,92,73,25,30,38,40,26,39,52,44,78,87,72,73,74,82,79,78,85,76,132